Protein AF-A0A7Y1XLV5-F1 (afdb_monomer)

Secondary structure (DSSP, 8-state):
-HHHHHHHHHH-TT---GGGSEEEEEEEETTEEEEEEE-----S-HHHHHHHHHHHHHHHHHHHHHTT-------------S-----HHHHHHHHH--

Structure (mmCIF, N/CA/C/O backbone):
data_AF-A0A7Y1XLV5-F1
#
_entry.id   AF-A0A7Y1XLV5-F1
#
loop_
_atom_site.group_PDB
_atom_site.id
_atom_site.type_symbol
_atom_site.label_atom_id
_atom_site.label_alt_id
_atom_site.label_comp_id
_atom_site.label_asym_id
_atom_site.label_entity_id
_atom_site.label_seq_id
_atom_site.pdbx_PDB_ins_code
_atom_site.Cartn_x
_atom_site.Cartn_y
_atom_site.Cartn_z
_atom_site.occupancy
_atom_site.B_iso_or_equiv
_atom_site.auth_seq_id
_atom_site.auth_comp_id
_atom_site.auth_asym_id
_atom_site.auth_atom_id
_atom_site.pdbx_PDB_model_num
ATOM 1 N N . GLU A 1 1 ? -1.792 -0.576 -8.754 1.00 87.88 1 GLU A N 1
ATOM 2 C CA . GLU A 1 1 ? -2.880 0.036 -7.964 1.00 87.88 1 GLU A CA 1
ATOM 3 C C . GLU A 1 1 ? -3.697 -1.002 -7.192 1.00 87.88 1 GLU A C 1
ATOM 5 O O . GLU A 1 1 ? -3.548 -1.051 -5.979 1.00 87.88 1 GLU A O 1
ATOM 10 N N . ASN A 1 2 ? -4.481 -1.865 -7.855 1.00 92.12 2 ASN A N 1
ATOM 11 C CA . ASN A 1 2 ? -5.401 -2.807 -7.183 1.00 92.12 2 ASN A CA 1
ATOM 12 C C . ASN A 1 2 ? -4.734 -3.686 -6.115 1.00 92.12 2 ASN A C 1
ATOM 14 O O . ASN A 1 2 ? -5.245 -3.794 -5.006 1.00 92.12 2 ASN A O 1
ATOM 18 N N . LEU A 1 3 ? -3.562 -4.255 -6.419 1.00 92.38 3 LEU A N 1
ATOM 19 C CA . LEU A 1 3 ? -2.788 -5.047 -5.458 1.00 92.38 3 LEU A CA 1
ATOM 20 C C . LEU A 1 3 ? -2.481 -4.256 -4.178 1.00 92.38 3 LEU A C 1
AT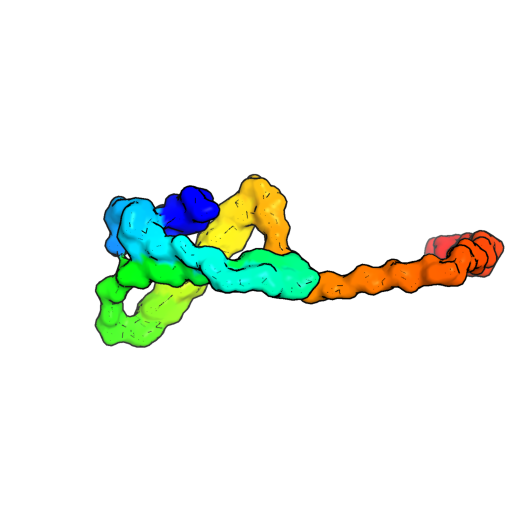OM 22 O O . LEU A 1 3 ? -2.668 -4.761 -3.074 1.00 92.38 3 LEU A O 1
ATOM 26 N N . THR A 1 4 ? -2.043 -3.006 -4.328 1.00 92.62 4 THR A N 1
ATOM 27 C CA . THR A 1 4 ? -1.712 -2.115 -3.214 1.00 92.62 4 THR A CA 1
ATOM 28 C C . THR A 1 4 ? -2.945 -1.832 -2.362 1.00 92.62 4 THR A C 1
ATOM 30 O O . THR A 1 4 ? -2.885 -2.009 -1.148 1.00 92.62 4 THR A O 1
ATOM 33 N N . LYS A 1 5 ? -4.069 -1.444 -2.983 1.00 93.50 5 LYS A N 1
ATOM 34 C CA . LYS A 1 5 ? -5.301 -1.123 -2.247 1.00 93.50 5 LYS A CA 1
ATOM 35 C C . LYS A 1 5 ? -5.859 -2.348 -1.508 1.00 93.50 5 LYS A C 1
ATOM 37 O O . LYS A 1 5 ? -6.164 -2.251 -0.323 1.00 93.50 5 LYS A O 1
ATOM 42 N N . ASN A 1 6 ? -5.878 -3.516 -2.157 1.00 94.00 6 ASN A N 1
ATOM 43 C CA . ASN A 1 6 ? -6.286 -4.778 -1.529 1.00 94.00 6 ASN A CA 1
ATOM 44 C C . ASN A 1 6 ? -5.398 -5.131 -0.331 1.00 94.00 6 ASN A C 1
ATOM 46 O O . ASN A 1 6 ? -5.899 -5.478 0.732 1.00 94.00 6 ASN A O 1
ATOM 50 N N . THR A 1 7 ? -4.079 -4.981 -0.479 1.00 93.88 7 THR A N 1
ATOM 51 C CA . THR A 1 7 ? -3.130 -5.284 0.600 1.00 93.88 7 THR A CA 1
ATOM 52 C C . THR A 1 7 ? -3.330 -4.367 1.807 1.00 93.88 7 THR A C 1
ATOM 54 O O . THR A 1 7 ? -3.220 -4.819 2.942 1.00 93.88 7 THR A O 1
ATOM 57 N N . VAL A 1 8 ? -3.627 -3.081 1.589 1.00 92.06 8 VAL A N 1
ATOM 58 C CA . VAL A 1 8 ? -3.923 -2.134 2.679 1.00 92.06 8 VAL A CA 1
ATOM 59 C C . VAL A 1 8 ? -5.207 -2.535 3.405 1.00 92.06 8 VAL A C 1
ATOM 61 O O . VAL A 1 8 ? -5.206 -2.587 4.632 1.00 92.06 8 VAL A O 1
ATOM 64 N N . LYS A 1 9 ? -6.258 -2.879 2.653 1.00 93.06 9 LYS A N 1
ATOM 65 C CA . LYS A 1 9 ? -7.541 -3.341 3.194 1.00 93.06 9 LYS A CA 1
ATOM 66 C C . LYS A 1 9 ? -7.406 -4.630 4.010 1.00 93.06 9 LYS A C 1
ATOM 68 O O . LYS A 1 9 ? -8.036 -4.775 5.045 1.00 93.06 9 LYS A O 1
ATOM 73 N N . GLU A 1 10 ? -6.574 -5.570 3.572 1.00 92.12 10 GLU A N 1
ATOM 74 C CA . GLU A 1 10 ? -6.299 -6.801 4.330 1.00 92.12 10 GLU A CA 1
ATOM 75 C C . GLU A 1 10 ? -5.407 -6.570 5.559 1.00 92.12 10 GLU A C 1
ATOM 77 O O . GLU A 1 10 ? -5.448 -7.350 6.506 1.00 92.12 10 GLU A O 1
ATOM 82 N N . ALA A 1 11 ? -4.575 -5.526 5.545 1.00 91.62 11 ALA A N 1
ATOM 83 C CA . ALA A 1 11 ? -3.634 -5.235 6.623 1.00 91.62 11 ALA A CA 1
ATOM 84 C C . ALA A 1 11 ? -4.222 -4.365 7.745 1.00 91.62 11 ALA A C 1
ATOM 86 O O . ALA A 1 11 ? -3.640 -4.321 8.832 1.00 91.62 11 ALA A O 1
ATOM 87 N N . ILE A 1 12 ? -5.306 -3.630 7.478 1.00 90.38 12 ILE A N 1
ATOM 88 C CA . ILE A 1 12 ? -5.903 -2.664 8.401 1.00 90.38 12 ILE A CA 1
ATOM 89 C C . ILE A 1 12 ? -7.398 -2.936 8.519 1.00 90.38 12 ILE A C 1
ATOM 91 O O . ILE A 1 12 ? -8.168 -2.563 7.644 1.00 90.38 12 ILE A O 1
ATOM 95 N N . ASP A 1 13 ? -7.807 -3.499 9.655 1.00 86.19 13 ASP A N 1
ATOM 96 C CA . ASP A 1 13 ? -9.203 -3.883 9.916 1.00 86.19 13 ASP A CA 1
ATOM 97 C C . ASP A 1 13 ? -10.200 -2.712 9.839 1.00 86.19 13 ASP A C 1
ATOM 99 O O . ASP A 1 13 ? -11.387 -2.920 9.622 1.00 86.19 13 ASP A O 1
ATOM 103 N N . GLN A 1 14 ? -9.725 -1.476 10.026 1.00 85.56 14 GLN A N 1
ATOM 104 C CA . GLN A 1 14 ? -10.551 -0.262 9.966 1.00 85.56 14 GLN A CA 1
ATOM 105 C C . GLN A 1 14 ? -10.870 0.198 8.535 1.00 85.56 14 GLN A C 1
ATOM 107 O O . GLN A 1 14 ? -11.661 1.118 8.355 1.00 85.56 14 GLN A O 1
ATOM 112 N N . VAL A 1 15 ? -10.222 -0.385 7.524 1.00 87.62 15 VAL A N 1
ATOM 113 C CA . VAL A 1 15 ? -10.475 -0.082 6.114 1.00 87.62 15 VAL A CA 1
ATOM 114 C C . VAL A 1 15 ? -11.527 -1.070 5.615 1.00 87.62 15 VAL A C 1
ATOM 116 O O . VAL A 1 15 ? -11.229 -2.240 5.371 1.00 87.62 15 VAL A O 1
ATOM 119 N N . GLU A 1 16 ? -12.773 -0.614 5.495 1.00 83.88 16 GLU A N 1
ATOM 120 C CA . GLU A 1 16 ? -13.906 -1.476 5.139 1.00 83.88 16 GLU A CA 1
ATOM 121 C C . GLU A 1 16 ? -13.943 -1.773 3.636 1.00 83.88 16 GLU A C 1
ATOM 123 O O . GLU A 1 16 ? -14.163 -2.922 3.228 1.00 83.88 16 GLU A O 1
ATOM 128 N N . SER A 1 17 ? -13.669 -0.759 2.810 1.00 87.50 17 SER A N 1
ATOM 129 C CA . SER A 1 17 ? -13.631 -0.873 1.356 1.00 87.50 17 SER A CA 1
ATOM 130 C C . SER A 1 17 ? -12.245 -0.591 0.787 1.00 87.50 17 SER A C 1
ATOM 132 O O . SER A 1 17 ? -11.450 0.190 1.304 1.00 87.50 17 SER A O 1
ATOM 134 N N . VAL A 1 18 ? -11.976 -1.199 -0.366 1.00 87.88 18 VAL A N 1
ATOM 135 C CA . VAL A 1 18 ? -10.816 -0.857 -1.195 1.00 87.88 18 VAL A CA 1
ATOM 136 C C . VAL A 1 18 ? -10.886 0.587 -1.704 1.00 87.88 18 VAL A C 1
ATOM 138 O O . VAL A 1 18 ? -9.848 1.178 -1.996 1.00 87.88 18 VAL A O 1
ATOM 141 N N . ASP A 1 19 ? -12.096 1.144 -1.790 1.00 88.56 19 ASP A N 1
ATOM 142 C CA . ASP A 1 19 ? -12.349 2.522 -2.220 1.00 88.56 19 ASP A CA 1
ATOM 143 C C . ASP A 1 19 ? -11.943 3.557 -1.162 1.00 88.56 19 ASP A C 1
ATOM 145 O O . ASP A 1 19 ? -11.642 4.696 -1.512 1.00 88.56 19 ASP A O 1
ATOM 149 N N . ASP A 1 20 ? -11.839 3.154 0.109 1.00 89.00 20 ASP A N 1
ATOM 150 C CA . ASP A 1 20 ? -11.363 4.016 1.202 1.00 89.00 20 ASP A CA 1
ATOM 151 C C . ASP A 1 20 ? -9.839 4.231 1.152 1.00 89.00 20 ASP A C 1
ATOM 153 O O . ASP A 1 20 ? -9.271 5.015 1.922 1.00 89.00 20 ASP A O 1
ATOM 157 N N . VAL A 1 21 ? -9.158 3.510 0.254 1.00 92.62 21 VAL A N 1
ATOM 158 C CA . VAL A 1 21 ? -7.723 3.621 0.016 1.00 92.62 21 VAL A CA 1
ATOM 159 C C . VAL A 1 21 ? -7.485 4.393 -1.273 1.00 92.62 21 VAL A C 1
ATOM 161 O O . VAL A 1 21 ? -7.661 3.892 -2.387 1.00 92.62 21 VAL A O 1
ATOM 164 N N . GLU A 1 22 ? -6.982 5.611 -1.130 1.00 93.44 22 GLU A N 1
ATOM 165 C CA . GLU A 1 22 ? -6.556 6.412 -2.267 1.00 93.44 22 GLU A CA 1
ATOM 166 C C . GLU A 1 22 ? -5.142 6.012 -2.700 1.00 93.44 22 GLU A C 1
ATOM 168 O O . GLU A 1 22 ? -4.264 5.751 -1.871 1.00 93.44 22 GLU A O 1
ATOM 173 N N . PHE A 1 23 ? -4.908 5.989 -4.010 1.00 94.94 23 PHE A N 1
ATOM 174 C CA . PHE A 1 23 ? -3.619 5.673 -4.614 1.00 94.94 23 PHE A CA 1
ATOM 175 C C . PHE A 1 23 ? -3.309 6.715 -5.686 1.00 94.94 23 PHE A C 1
ATOM 177 O O . PHE A 1 23 ? -4.106 6.900 -6.604 1.00 94.94 23 PHE A O 1
ATOM 184 N N . TYR A 1 24 ? -2.141 7.352 -5.603 1.00 95.12 24 TYR A N 1
ATOM 185 C CA . TYR A 1 24 ? -1.704 8.337 -6.591 1.00 95.12 24 TYR A CA 1
ATOM 186 C C . TYR A 1 24 ? -0.252 8.102 -6.977 1.00 95.12 24 TYR A C 1
ATOM 188 O O . TYR A 1 24 ? 0.609 7.956 -6.111 1.00 95.12 24 TYR A O 1
ATOM 196 N N . PHE A 1 25 ? 0.027 8.112 -8.276 1.00 94.81 25 PHE A N 1
ATOM 197 C CA . PHE A 1 25 ? 1.393 8.222 -8.774 1.00 94.81 25 PHE A CA 1
ATOM 198 C C . PHE A 1 25 ? 1.876 9.663 -8.598 1.00 94.81 25 PHE A C 1
ATOM 200 O O . PHE A 1 25 ? 1.136 10.597 -8.902 1.00 94.81 25 PHE A O 1
ATOM 207 N N . GLU A 1 26 ? 3.098 9.838 -8.105 1.00 92.50 26 GLU A N 1
ATOM 208 C CA . GLU A 1 26 ? 3.683 11.162 -7.883 1.00 92.50 26 GLU A CA 1
ATOM 209 C C . GLU A 1 26 ? 4.649 11.527 -9.007 1.00 92.50 26 GLU A C 1
ATOM 211 O O . GLU A 1 26 ? 4.432 12.500 -9.724 1.00 92.50 26 GLU A O 1
ATOM 216 N N . GLU A 1 27 ? 5.707 10.740 -9.189 1.00 92.12 27 GLU A N 1
ATOM 217 C CA . GLU A 1 27 ? 6.790 11.087 -10.108 1.00 92.12 27 GLU A CA 1
ATOM 218 C C . GLU A 1 27 ? 7.558 9.861 -10.612 1.00 92.12 27 GLU A C 1
ATOM 220 O O . GLU A 1 27 ? 7.544 8.782 -10.009 1.00 92.12 27 GLU A O 1
ATOM 225 N N . PHE A 1 28 ? 8.288 10.059 -11.710 1.00 90.44 28 PHE A N 1
ATOM 226 C CA . PHE A 1 28 ? 9.337 9.147 -12.151 1.00 90.44 28 PHE A CA 1
ATOM 227 C C . PHE A 1 28 ? 10.644 9.506 -11.434 1.00 90.44 28 PHE A C 1
ATOM 229 O O . PHE A 1 28 ? 11.217 10.569 -11.666 1.00 90.44 28 PHE A O 1
ATOM 236 N N . GLY A 1 29 ? 11.124 8.613 -10.571 1.00 85.31 29 GLY A N 1
ATOM 237 C CA . GLY A 1 29 ? 12.462 8.680 -9.995 1.00 85.31 29 GLY A CA 1
ATOM 238 C C . GLY A 1 29 ? 13.519 8.130 -10.957 1.00 85.31 29 GLY A C 1
ATOM 239 O O . GLY A 1 29 ? 13.203 7.507 -11.968 1.00 85.31 29 GLY A O 1
ATOM 240 N N . GLY A 1 30 ? 14.802 8.293 -10.618 1.00 80.75 30 GLY A N 1
ATOM 241 C CA . GLY A 1 30 ? 15.920 7.868 -11.480 1.00 80.75 30 GLY A CA 1
ATOM 242 C C . GLY A 1 30 ? 15.937 6.374 -11.850 1.00 80.75 30 GLY A C 1
ATOM 243 O O . GLY A 1 30 ? 16.603 5.991 -12.803 1.00 80.75 30 GLY A O 1
ATOM 244 N N . SER A 1 31 ? 15.205 5.534 -11.114 1.00 86.69 31 SER A N 1
ATOM 245 C CA . SER A 1 31 ? 14.953 4.126 -11.452 1.00 86.69 31 SER A CA 1
ATOM 246 C C . SER A 1 31 ? 13.694 3.582 -10.766 1.00 86.69 31 SER A C 1
ATOM 248 O O . SER A 1 31 ? 13.592 2.392 -10.469 1.00 86.69 31 SER A O 1
ATOM 250 N N . SER A 1 32 ? 12.744 4.452 -10.444 1.00 87.75 32 SER A N 1
ATOM 251 C CA . SER A 1 32 ? 11.544 4.086 -9.695 1.00 87.75 32 SER A CA 1
ATOM 252 C C . SER A 1 32 ? 10.348 4.867 -10.208 1.00 87.75 32 SER A C 1
ATOM 254 O O . SER A 1 32 ? 10.494 5.929 -10.804 1.00 87.75 32 SER A O 1
ATOM 256 N N . ILE A 1 33 ? 9.153 4.348 -9.958 1.00 89.81 33 ILE A N 1
ATOM 257 C CA 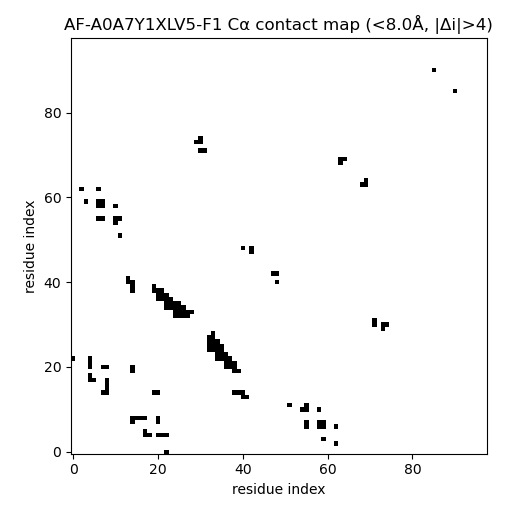. ILE A 1 33 ? 7.927 5.136 -10.047 1.00 89.81 33 ILE A CA 1
ATOM 258 C C . ILE A 1 33 ? 7.466 5.338 -8.613 1.00 89.81 33 ILE A C 1
ATOM 260 O O . ILE A 1 33 ? 7.157 4.369 -7.916 1.00 89.81 33 ILE A O 1
ATOM 264 N N . ASN A 1 34 ? 7.473 6.589 -8.170 1.00 91.69 34 ASN A N 1
ATOM 265 C CA . ASN A 1 34 ? 7.071 6.952 -6.823 1.00 91.69 34 ASN A CA 1
ATOM 266 C C . ASN A 1 34 ? 5.548 7.108 -6.796 1.00 91.69 34 ASN A C 1
ATOM 268 O O . ASN A 1 34 ? 4.942 7.674 -7.709 1.00 91.69 34 ASN A O 1
ATOM 272 N N . PHE A 1 35 ? 4.921 6.574 -5.755 1.00 94.38 35 PHE A N 1
ATOM 273 C CA . PHE A 1 35 ? 3.488 6.692 -5.532 1.00 94.38 35 PHE A CA 1
ATOM 274 C C . PHE A 1 35 ? 3.208 6.848 -4.042 1.00 94.38 35 PHE A C 1
ATOM 276 O O . PHE A 1 35 ? 3.971 6.377 -3.193 1.00 94.38 35 PHE A O 1
ATOM 283 N N . ILE A 1 36 ? 2.066 7.448 -3.736 1.00 94.38 36 ILE A N 1
ATOM 284 C CA . ILE A 1 36 ? 1.538 7.567 -2.383 1.00 94.38 36 ILE A CA 1
ATOM 285 C C . ILE A 1 36 ? 0.228 6.816 -2.247 1.00 94.38 36 ILE A C 1
ATOM 287 O O . ILE A 1 36 ? -0.553 6.674 -3.189 1.00 94.38 36 ILE A O 1
ATOM 291 N N . ILE A 1 37 ? -0.010 6.371 -1.020 1.00 94.00 37 ILE A N 1
ATOM 292 C CA . ILE A 1 37 ? -1.285 5.827 -0.586 1.00 94.00 37 ILE A CA 1
ATOM 293 C C . ILE A 1 37 ? -1.808 6.636 0.589 1.00 94.00 37 ILE A C 1
ATOM 295 O O . ILE A 1 37 ? -1.033 7.069 1.449 1.00 94.00 37 ILE A O 1
ATOM 299 N N . ARG A 1 38 ? -3.123 6.833 0.632 1.00 92.25 38 ARG A N 1
ATOM 300 C CA . ARG A 1 38 ? -3.806 7.488 1.748 1.00 92.25 38 ARG A CA 1
ATOM 301 C C . ARG A 1 38 ? -4.962 6.613 2.194 1.00 92.25 38 ARG A C 1
ATOM 303 O O . ARG A 1 38 ? -5.695 6.084 1.373 1.00 92.25 38 ARG A O 1
ATOM 310 N N . PHE A 1 39 ? -5.080 6.449 3.500 1.00 91.75 39 PHE A N 1
ATOM 311 C CA . PHE A 1 39 ? -6.180 5.753 4.146 1.00 91.75 39 PHE A CA 1
ATOM 312 C C . PHE A 1 39 ? -6.375 6.374 5.527 1.00 91.75 39 PHE A C 1
ATOM 314 O O . PHE A 1 39 ? -5.429 6.913 6.120 1.00 91.75 39 PHE A O 1
ATOM 321 N N . TYR A 1 40 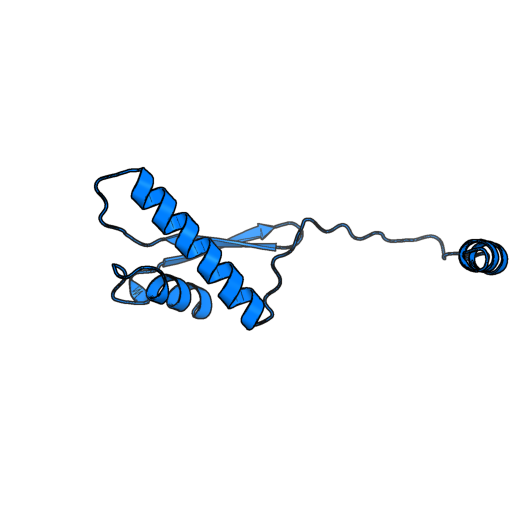? -7.601 6.320 6.029 1.00 89.62 40 TYR A N 1
ATOM 322 C CA . TYR A 1 40 ? -7.941 6.848 7.341 1.00 89.62 40 TYR A CA 1
ATOM 323 C C . TYR A 1 40 ? -7.833 5.756 8.401 1.00 89.62 40 TYR A C 1
ATOM 325 O O . TYR A 1 40 ? -8.144 4.595 8.155 1.00 89.62 40 TYR A O 1
ATOM 333 N N . ILE A 1 41 ? -7.375 6.144 9.589 1.00 88.25 41 ILE A N 1
ATOM 334 C CA . ILE A 1 41 ? -7.415 5.309 10.788 1.00 88.25 41 ILE A CA 1
ATOM 335 C C . ILE A 1 41 ? -7.912 6.156 11.952 1.00 88.25 41 ILE A C 1
ATOM 337 O O . ILE A 1 41 ? -7.440 7.276 12.182 1.00 88.25 41 ILE A O 1
ATOM 341 N N . THR A 1 42 ? -8.852 5.612 12.705 1.00 85.12 42 THR A N 1
ATOM 342 C CA . THR A 1 42 ? -9.264 6.125 14.001 1.00 85.12 42 THR A CA 1
ATOM 343 C C . THR A 1 42 ? -8.250 5.646 15.029 1.00 85.12 42 THR A C 1
ATOM 345 O O . THR A 1 42 ? -8.052 4.449 15.241 1.00 85.12 42 THR A O 1
ATOM 348 N N . SER A 1 43 ? -7.543 6.597 15.630 1.00 81.50 43 SER A N 1
ATOM 349 C CA . SER A 1 43 ? -6.539 6.315 16.646 1.00 81.50 43 SER A CA 1
ATOM 350 C C . SER A 1 43 ? -6.354 7.5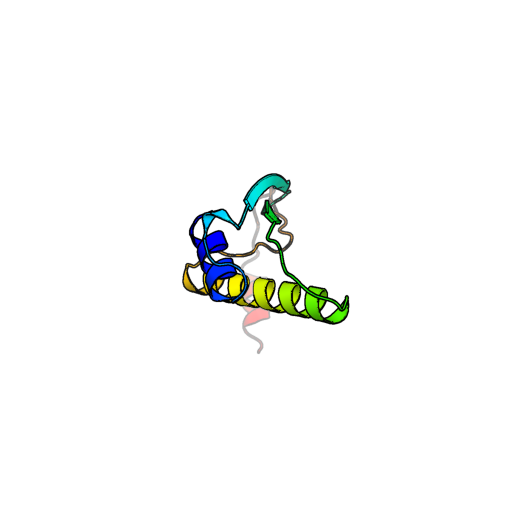21 17.554 1.00 81.50 43 SER A C 1
ATOM 352 O O . SER A 1 43 ? -6.200 8.652 17.079 1.00 81.50 43 SER A O 1
ATOM 354 N N . GLU A 1 44 ? -6.326 7.256 18.856 1.00 75.31 44 GLU A N 1
ATOM 355 C CA . GLU A 1 44 ? -6.110 8.264 19.896 1.00 75.31 44 GLU A CA 1
ATOM 356 C C . GLU A 1 44 ? -4.614 8.540 20.130 1.00 75.31 44 GLU A C 1
ATOM 358 O O . GLU A 1 44 ? -4.246 9.581 20.674 1.00 75.31 44 GLU A O 1
ATOM 363 N N . SER A 1 45 ? -3.726 7.646 19.673 1.00 86.00 45 SER A N 1
ATOM 364 C CA . SER A 1 45 ? -2.290 7.695 19.959 1.00 86.00 45 SER A CA 1
ATOM 365 C C . SER A 1 45 ? -1.423 7.780 18.703 1.00 86.00 45 SER A C 1
ATOM 367 O O . SER A 1 45 ? -1.577 7.036 17.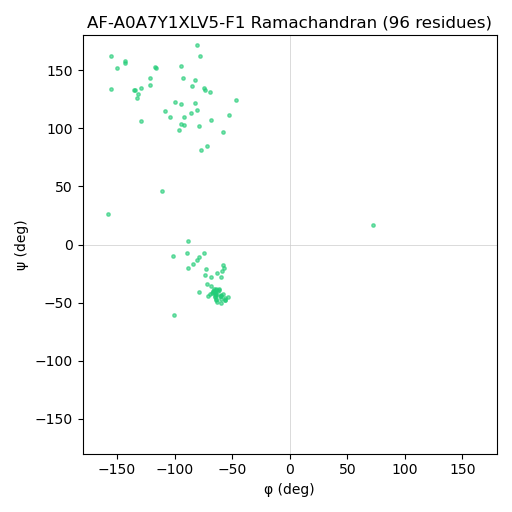737 1.00 86.00 45 SER A O 1
ATOM 369 N N . ALA A 1 46 ? -0.394 8.629 18.739 1.00 86.44 46 ALA A N 1
ATOM 370 C CA . ALA A 1 46 ? 0.605 8.696 17.670 1.00 86.44 46 ALA A CA 1
ATOM 371 C C . ALA A 1 46 ? 1.343 7.356 17.451 1.00 86.44 46 ALA A C 1
ATOM 373 O O . ALA A 1 46 ? 1.767 7.053 16.333 1.00 86.44 46 ALA A O 1
ATOM 374 N N . ILE A 1 47 ? 1.468 6.531 18.499 1.00 89.31 47 ILE A N 1
ATOM 375 C CA . ILE A 1 47 ? 2.142 5.225 18.437 1.00 89.31 47 ILE A CA 1
ATOM 376 C C . ILE A 1 47 ? 1.357 4.249 17.561 1.00 89.31 47 ILE A C 1
ATOM 378 O O . ILE A 1 47 ? 1.945 3.514 16.770 1.00 89.31 47 ILE A O 1
ATOM 382 N N . GLU A 1 48 ? 0.034 4.241 17.676 1.00 87.50 48 GLU A N 1
ATOM 383 C CA . GLU A 1 48 ? -0.833 3.383 16.869 1.00 87.50 48 GLU A CA 1
ATOM 384 C C . GLU A 1 48 ? -0.780 3.771 15.394 1.00 87.50 48 GLU A C 1
ATOM 386 O O . GLU A 1 48 ? -0.640 2.893 14.545 1.00 87.50 48 GLU A O 1
ATOM 391 N N . LYS A 1 49 ? -0.753 5.074 15.082 1.00 88.75 49 LYS A N 1
ATOM 392 C CA . LYS A 1 49 ? -0.543 5.549 13.705 1.00 88.75 49 LYS A CA 1
ATOM 393 C C . LYS A 1 49 ? 0.774 5.038 13.121 1.00 88.75 49 LYS A C 1
ATOM 395 O O . LYS A 1 49 ? 0.821 4.579 11.979 1.00 88.75 49 LYS A O 1
ATOM 400 N N . LEU A 1 50 ? 1.843 5.057 13.920 1.00 89.50 50 LEU A N 1
ATOM 401 C CA . LEU A 1 50 ? 3.141 4.526 13.506 1.00 89.50 50 LEU A CA 1
ATOM 402 C C . LEU A 1 50 ? 3.103 3.000 13.309 1.00 89.50 50 LEU A C 1
ATOM 404 O O . LEU A 1 50 ? 3.673 2.488 12.342 1.00 89.50 50 LEU A O 1
ATOM 408 N N . ARG A 1 51 ? 2.406 2.267 14.188 1.00 90.81 51 ARG A N 1
ATOM 409 C CA . ARG A 1 51 ? 2.217 0.810 14.076 1.00 90.81 51 ARG A CA 1
ATOM 410 C C . ARG A 1 51 ? 1.400 0.428 12.843 1.00 90.81 51 ARG A C 1
ATOM 412 O O . ARG A 1 51 ? 1.798 -0.501 12.141 1.00 90.81 51 ARG A O 1
ATOM 419 N N . ALA A 1 52 ? 0.325 1.154 12.548 1.00 91.25 52 ALA A N 1
ATOM 420 C CA . ALA A 1 52 ? -0.489 0.963 11.351 1.00 91.25 52 ALA A CA 1
ATOM 421 C C . ALA A 1 52 ? 0.359 1.154 10.086 1.00 91.25 52 ALA A C 1
ATOM 423 O O . ALA A 1 52 ? 0.444 0.253 9.253 1.00 91.25 52 ALA A O 1
ATOM 424 N N . LYS A 1 53 ? 1.108 2.263 10.002 1.00 91.25 53 LYS A N 1
ATOM 425 C CA . LYS A 1 53 ? 2.036 2.519 8.889 1.00 91.25 53 LYS A CA 1
ATOM 426 C C . LYS A 1 53 ? 3.057 1.391 8.711 1.00 91.25 53 LYS A C 1
ATOM 428 O O . LYS A 1 53 ? 3.261 0.913 7.599 1.00 91.25 53 LYS A O 1
ATOM 433 N N . ASN A 1 54 ? 3.691 0.948 9.796 1.00 94.25 54 ASN A N 1
ATOM 434 C CA . ASN A 1 54 ? 4.667 -0.144 9.755 1.00 94.25 54 ASN A CA 1
ATOM 435 C C . ASN A 1 54 ? 4.044 -1.468 9.276 1.00 94.25 54 ASN A C 1
ATOM 437 O O . ASN A 1 54 ? 4.664 -2.206 8.513 1.00 94.25 54 ASN A O 1
ATOM 441 N N . THR A 1 55 ? 2.818 -1.759 9.711 1.00 93.69 55 THR A N 1
ATOM 442 C CA . THR A 1 55 ? 2.075 -2.965 9.316 1.00 93.69 55 THR A CA 1
ATOM 443 C C . THR A 1 55 ? 1.777 -2.952 7.822 1.00 93.69 55 THR A C 1
ATOM 445 O O . THR A 1 55 ? 2.111 -3.914 7.132 1.00 93.69 55 THR A O 1
ATOM 448 N N . VAL A 1 56 ? 1.277 -1.827 7.303 1.00 94.00 56 VAL A N 1
ATOM 449 C CA . VAL A 1 56 ? 1.013 -1.645 5.869 1.00 94.00 56 VAL A CA 1
ATOM 450 C C . VAL A 1 56 ? 2.282 -1.798 5.035 1.00 94.00 56 VAL A C 1
ATOM 452 O O . VAL A 1 56 ? 2.281 -2.547 4.065 1.00 94.00 56 VAL A O 1
ATOM 455 N N . ILE A 1 57 ? 3.394 -1.160 5.422 1.00 93.19 57 ILE A N 1
ATOM 456 C CA . ILE A 1 57 ? 4.661 -1.266 4.673 1.00 93.19 57 ILE A CA 1
ATOM 457 C C . ILE A 1 57 ? 5.142 -2.723 4.604 1.00 93.19 57 ILE A C 1
ATOM 459 O O . ILE A 1 57 ? 5.549 -3.194 3.541 1.00 93.19 57 ILE A O 1
ATOM 463 N N . LYS A 1 58 ? 5.070 -3.462 5.719 1.00 94.12 58 LYS A N 1
ATOM 464 C CA . LYS A 1 58 ? 5.451 -4.882 5.756 1.00 94.12 58 LYS A CA 1
ATOM 465 C C . LYS A 1 58 ? 4.532 -5.751 4.900 1.00 94.12 58 LYS A C 1
ATOM 467 O O . LYS A 1 58 ? 5.025 -6.656 4.230 1.00 94.12 58 LYS A O 1
ATOM 472 N N . ALA A 1 59 ? 3.226 -5.496 4.933 1.00 94.00 59 ALA A N 1
ATOM 473 C CA . ALA A 1 59 ? 2.252 -6.215 4.119 1.00 94.00 59 ALA A CA 1
ATOM 47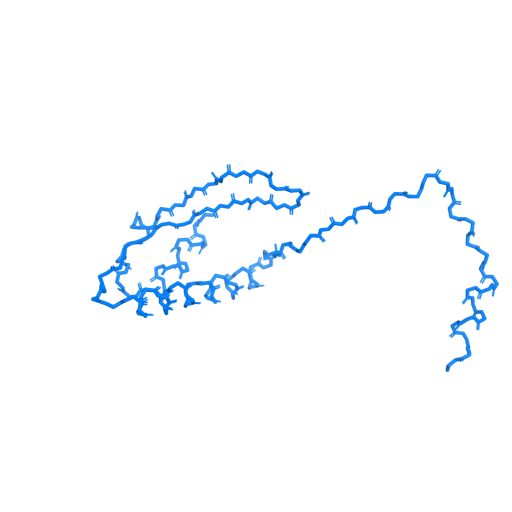4 C C . ALA A 1 59 ? 2.491 -5.963 2.623 1.00 94.00 59 ALA A C 1
ATOM 476 O O . ALA A 1 59 ? 2.603 -6.917 1.858 1.00 94.00 59 ALA A O 1
ATOM 477 N N . LEU A 1 60 ? 2.694 -4.702 2.228 1.00 93.75 60 LEU A N 1
ATOM 478 C CA . LEU A 1 60 ? 3.000 -4.322 0.847 1.00 93.75 60 LEU A CA 1
ATOM 479 C C . LEU A 1 60 ? 4.288 -4.955 0.342 1.00 93.75 60 LEU A C 1
ATOM 481 O O . LEU A 1 60 ? 4.300 -5.502 -0.755 1.00 93.75 60 LEU A O 1
ATOM 485 N N . LYS A 1 61 ? 5.352 -4.948 1.154 1.00 92.75 61 LYS A N 1
ATOM 486 C CA . LYS A 1 61 ? 6.608 -5.613 0.792 1.00 92.75 61 LYS A CA 1
ATOM 487 C C . LYS A 1 61 ? 6.380 -7.094 0.481 1.00 92.75 61 LYS A C 1
ATOM 489 O O . LYS A 1 61 ? 6.808 -7.562 -0.565 1.00 92.75 61 LYS A O 1
ATOM 494 N N . LYS A 1 62 ? 5.651 -7.806 1.347 1.00 93.19 62 LYS A N 1
ATOM 495 C CA . LYS A 1 62 ? 5.327 -9.227 1.141 1.00 93.19 62 LYS A CA 1
ATOM 496 C C . LYS A 1 62 ? 4.460 -9.462 -0.097 1.00 93.19 62 LYS A C 1
ATOM 498 O O . LYS A 1 62 ? 4.707 -10.417 -0.826 1.00 93.19 62 LYS A O 1
ATOM 503 N N . ALA A 1 63 ? 3.455 -8.619 -0.325 1.00 93.75 63 ALA A N 1
ATOM 504 C CA . ALA A 1 63 ? 2.576 -8.726 -1.485 1.00 93.75 63 ALA A CA 1
ATOM 505 C C . ALA A 1 63 ? 3.345 -8.496 -2.794 1.00 93.75 63 ALA A C 1
ATOM 507 O O . ALA A 1 63 ? 3.209 -9.271 -3.734 1.00 93.75 63 ALA A O 1
ATOM 508 N N . PHE A 1 64 ? 4.207 -7.480 -2.835 1.00 92.81 64 PHE A N 1
ATOM 509 C CA . PHE A 1 64 ? 5.037 -7.184 -4.002 1.00 92.81 64 PHE A CA 1
ATOM 510 C C . PHE A 1 64 ? 6.068 -8.277 -4.268 1.00 92.81 64 PHE A C 1
ATOM 512 O O . PHE A 1 64 ? 6.213 -8.690 -5.414 1.00 92.81 64 PHE A O 1
ATOM 519 N N . ASP A 1 65 ? 6.702 -8.814 -3.224 1.00 92.00 65 ASP A N 1
ATOM 520 C CA . ASP A 1 65 ? 7.637 -9.933 -3.364 1.00 92.00 65 ASP A CA 1
ATOM 521 C C . ASP A 1 65 ? 6.953 -11.188 -3.924 1.00 92.00 65 ASP A C 1
ATOM 523 O O . ASP A 1 65 ? 7.525 -11.878 -4.764 1.00 92.00 65 ASP A O 1
ATOM 527 N N . LYS A 1 66 ? 5.709 -11.462 -3.507 1.00 92.31 66 LYS A N 1
ATOM 528 C CA . LYS A 1 66 ? 4.916 -12.595 -4.006 1.00 92.31 66 LYS A CA 1
ATOM 529 C C . LYS A 1 66 ? 4.557 -12.456 -5.489 1.00 92.31 66 LYS A C 1
ATOM 531 O O . LYS A 1 66 ? 4.578 -13.448 -6.209 1.00 92.31 66 LYS A O 1
ATOM 536 N N . GLU A 1 67 ? 4.246 -11.242 -5.930 1.00 91.56 67 GLU A N 1
ATOM 537 C CA . GLU A 1 67 ? 3.871 -10.938 -7.317 1.00 91.56 67 GLU A CA 1
ATOM 538 C C . GLU A 1 67 ? 5.088 -10.628 -8.214 1.00 91.56 67 GLU A C 1
ATOM 540 O O . GLU A 1 67 ? 4.933 -10.290 -9.385 1.00 91.56 67 GLU A O 1
ATOM 545 N N . GLY A 1 68 ? 6.316 -10.722 -7.684 1.00 89.00 68 GLY A N 1
ATOM 546 C CA . GLY A 1 68 ? 7.546 -10.449 -8.435 1.00 89.00 68 GLY A CA 1
ATOM 547 C C . GLY A 1 68 ? 7.792 -8.965 -8.740 1.00 89.00 68 GLY A C 1
ATOM 548 O O . GLY A 1 68 ? 8.609 -8.637 -9.601 1.00 89.00 68 GLY A O 1
ATOM 549 N N . ILE A 1 69 ? 7.110 -8.053 -8.042 1.00 87.69 69 ILE A N 1
ATOM 550 C CA . ILE A 1 69 ? 7.314 -6.607 -8.165 1.00 87.69 69 ILE A CA 1
A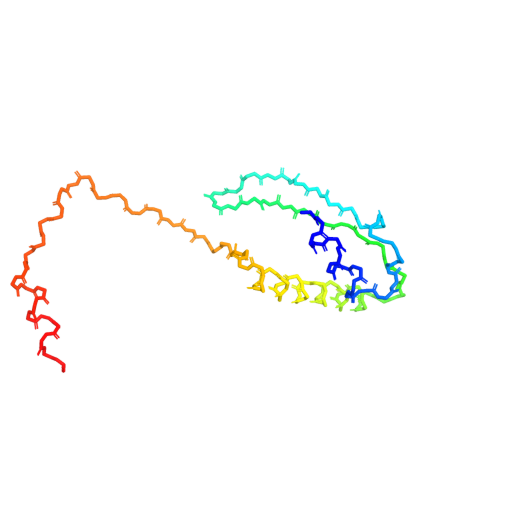TOM 551 C C . ILE A 1 69 ? 8.565 -6.230 -7.368 1.00 87.69 69 ILE A C 1
ATOM 553 O O . ILE A 1 69 ? 8.545 -6.119 -6.142 1.00 87.69 69 ILE A O 1
ATOM 557 N N . ASN A 1 70 ? 9.674 -6.026 -8.078 1.00 82.25 70 ASN A N 1
ATOM 558 C CA . ASN A 1 70 ? 10.935 -5.641 -7.459 1.00 82.25 70 ASN A CA 1
ATOM 559 C C . ASN A 1 70 ? 10.902 -4.175 -6.992 1.00 82.25 70 ASN A C 1
ATOM 561 O O . ASN A 1 70 ? 10.525 -3.284 -7.752 1.00 82.25 70 ASN A O 1
ATOM 565 N N . ILE A 1 71 ? 11.353 -3.919 -5.762 1.00 82.12 71 ILE A N 1
ATOM 566 C CA . ILE A 1 71 ? 11.521 -2.559 -5.237 1.00 82.12 71 ILE A CA 1
ATOM 567 C C . ILE A 1 71 ? 12.963 -2.130 -5.533 1.00 82.12 71 ILE A C 1
ATOM 569 O O . ILE A 1 71 ? 13.889 -2.691 -4.940 1.00 82.12 71 ILE A O 1
ATOM 573 N N . PRO A 1 72 ? 13.177 -1.176 -6.453 1.00 78.44 72 PRO A N 1
ATOM 574 C CA . PRO A 1 72 ? 14.511 -0.824 -6.909 1.00 78.44 72 PRO A CA 1
ATOM 575 C C . PRO A 1 72 ? 15.296 -0.114 -5.801 1.00 78.44 72 PRO A C 1
ATOM 577 O O . PRO A 1 72 ? 14.828 0.851 -5.198 1.00 78.44 72 PRO A O 1
ATOM 580 N N . PHE A 1 73 ? 16.524 -0.570 -5.562 1.00 76.75 73 PHE A N 1
ATOM 581 C CA . PHE A 1 73 ? 17.544 0.240 -4.896 1.00 76.75 73 PHE A CA 1
ATOM 582 C C . PHE A 1 73 ? 18.131 1.242 -5.901 1.00 76.75 73 PHE A C 1
ATOM 584 O O . PHE A 1 73 ? 17.969 1.038 -7.105 1.00 76.75 73 PHE A O 1
ATOM 591 N N . PRO A 1 74 ? 18.818 2.313 -5.460 1.00 74.19 74 PRO A N 1
ATOM 592 C CA . PRO A 1 74 ? 19.491 3.224 -6.381 1.00 74.19 74 PRO A CA 1
ATOM 593 C C . PRO A 1 74 ? 20.417 2.453 -7.331 1.00 74.19 74 PRO A C 1
ATOM 595 O O . PRO A 1 74 ? 21.425 1.893 -6.898 1.00 74.19 74 PRO A O 1
ATOM 598 N N . ILE A 1 75 ? 20.072 2.408 -8.619 1.00 75.62 75 ILE A N 1
ATOM 599 C CA . ILE A 1 75 ? 20.901 1.772 -9.646 1.00 75.62 75 ILE A CA 1
ATOM 600 C C . ILE A 1 75 ? 21.801 2.808 -10.310 1.00 75.62 75 ILE A C 1
ATOM 602 O O . ILE A 1 75 ? 21.481 3.996 -10.382 1.00 75.62 75 ILE A O 1
ATOM 606 N N . ARG A 1 76 ? 22.935 2.342 -10.826 1.00 74.5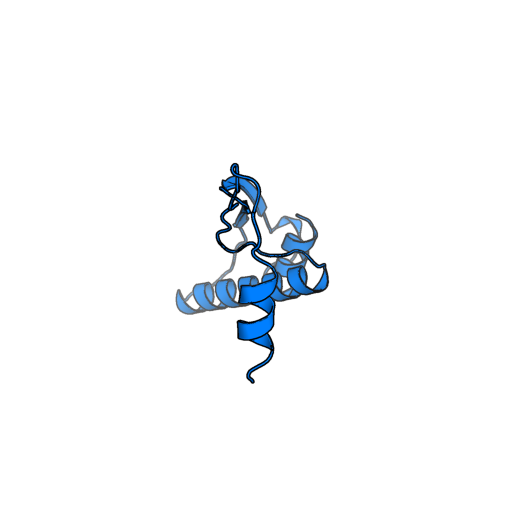6 76 ARG A N 1
ATOM 607 C CA . ARG A 1 76 ? 23.785 3.110 -11.733 1.00 74.56 76 ARG A CA 1
ATOM 608 C C . ARG A 1 76 ? 24.130 2.228 -12.917 1.00 74.56 76 ARG A C 1
ATOM 610 O O . ARG A 1 76 ? 24.590 1.105 -12.726 1.00 74.56 76 ARG A O 1
ATOM 617 N N . THR A 1 77 ? 23.928 2.747 -14.117 1.00 83.50 77 THR A N 1
ATOM 618 C CA . THR A 1 77 ? 24.394 2.090 -15.336 1.00 83.50 77 THR A CA 1
ATOM 619 C C . THR A 1 77 ? 25.869 2.431 -15.530 1.00 83.50 77 THR A C 1
ATOM 621 O O . THR A 1 77 ? 26.229 3.606 -15.583 1.00 83.50 77 THR A O 1
ATOM 624 N N . LEU A 1 78 ? 26.728 1.412 -15.593 1.00 79.81 78 LEU A N 1
ATOM 625 C CA . LEU A 1 78 ? 28.130 1.558 -15.987 1.00 79.81 78 LEU A CA 1
ATOM 626 C C . LEU A 1 78 ? 28.232 1.268 -17.484 1.00 79.81 78 LEU A C 1
ATOM 628 O O . LEU A 1 78 ? 28.160 0.112 -17.896 1.00 79.81 78 LEU A O 1
ATOM 632 N N . GLU A 1 79 ? 28.377 2.313 -18.293 1.00 79.62 79 GLU A N 1
ATOM 633 C CA . GLU A 1 79 ? 28.600 2.174 -19.733 1.00 79.62 79 GLU A CA 1
ATOM 634 C C . GLU A 1 79 ? 30.101 2.206 -20.038 1.00 79.62 79 GLU A C 1
ATOM 636 O O . GLU A 1 79 ? 30.797 3.176 -19.730 1.00 79.62 79 GLU A O 1
ATOM 641 N N . PHE A 1 80 ? 30.612 1.133 -20.644 1.00 81.62 80 PHE A N 1
ATOM 642 C CA . PHE A 1 80 ? 31.998 1.045 -21.100 1.00 81.62 80 PHE A CA 1
ATOM 643 C C . PHE A 1 80 ? 32.064 1.397 -22.590 1.00 81.62 80 PHE A C 1
ATOM 645 O O . PHE A 1 80 ? 31.788 0.562 -23.448 1.00 81.62 80 PHE A O 1
ATOM 652 N N . ASN A 1 81 ? 32.435 2.643 -22.894 1.00 73.31 81 ASN A N 1
ATOM 653 C CA . ASN A 1 81 ? 32.564 3.137 -24.275 1.00 73.31 81 ASN A CA 1
ATOM 654 C C . ASN A 1 81 ? 33.881 2.729 -24.952 1.00 73.31 81 ASN A C 1
ATOM 656 O O . ASN A 1 81 ? 34.027 2.851 -26.167 1.00 73.31 81 ASN A O 1
ATOM 660 N N . THR A 1 82 ? 34.849 2.244 -24.180 1.00 71.69 82 THR A N 1
ATOM 661 C CA . THR A 1 82 ? 36.060 1.614 -24.696 1.00 71.69 82 THR A CA 1
ATOM 662 C C . THR A 1 82 ? 35.862 0.110 -24.608 1.00 71.69 82 THR A C 1
ATOM 664 O O . THR A 1 82 ? 35.560 -0.412 -23.536 1.00 71.69 82 THR A O 1
ATOM 667 N N . GLY A 1 83 ? 35.977 -0.593 -25.739 1.00 63.78 83 GLY A N 1
ATOM 668 C CA . GLY A 1 83 ? 35.842 -2.048 -25.775 1.00 63.78 83 GLY A CA 1
ATOM 669 C C . GLY A 1 83 ? 36.653 -2.683 -24.648 1.00 63.78 83 GLY A C 1
ATOM 670 O O . GLY A 1 83 ? 37.847 -2.406 -24.510 1.00 63.78 83 GLY A O 1
ATOM 671 N N . LEU A 1 84 ? 35.983 -3.481 -23.816 1.00 67.56 84 LEU A N 1
ATOM 672 C CA . LEU A 1 84 ? 36.603 -4.232 -22.731 1.00 67.56 84 LEU A CA 1
ATOM 673 C C . LEU A 1 84 ? 37.683 -5.147 -23.327 1.00 67.56 84 LEU A C 1
ATOM 675 O O . LEU A 1 84 ? 37.387 -6.238 -23.808 1.00 67.56 84 LEU A O 1
ATOM 679 N N . ASN A 1 85 ? 38.943 -4.708 -23.301 1.00 66.88 85 ASN A N 1
ATOM 680 C CA . ASN A 1 85 ? 40.085 -5.586 -23.534 1.00 66.88 85 ASN A CA 1
ATOM 681 C C . ASN A 1 85 ? 40.300 -6.395 -22.256 1.00 66.88 85 ASN A C 1
ATOM 683 O O . ASN A 1 85 ? 41.109 -6.047 -21.399 1.00 66.88 85 ASN A O 1
ATOM 687 N N . LEU A 1 86 ? 39.504 -7.452 -22.103 1.00 68.75 86 LEU A N 1
ATOM 688 C CA . LEU A 1 86 ? 39.725 -8.444 -21.064 1.00 68.75 86 LEU A CA 1
ATOM 689 C C . LEU A 1 86 ? 41.003 -9.200 -21.420 1.00 68.75 86 LEU A C 1
ATOM 691 O O . LEU A 1 86 ? 41.020 -10.012 -22.345 1.00 68.75 86 LEU A O 1
ATOM 695 N N . ASN A 1 87 ? 42.076 -8.932 -20.682 1.00 69.69 87 ASN A N 1
ATOM 696 C CA . ASN A 1 87 ? 43.288 -9.734 -20.738 1.00 69.69 87 ASN A CA 1
ATOM 697 C C . ASN A 1 87 ? 42.978 -11.079 -20.058 1.00 69.69 87 ASN A C 1
ATOM 699 O O . ASN A 1 87 ? 43.166 -11.264 -18.857 1.00 69.69 87 ASN A O 1
ATOM 703 N N . THR 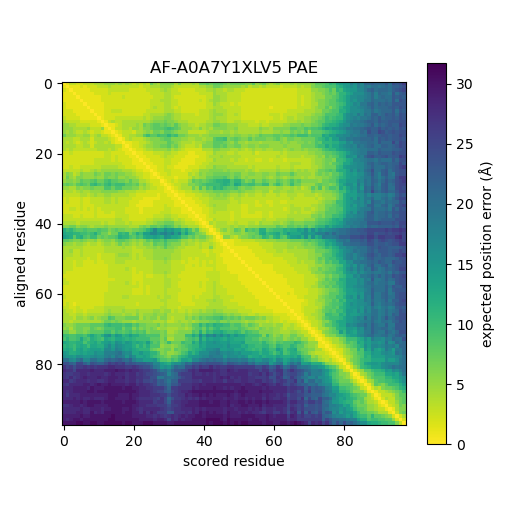A 1 88 ? 42.407 -12.014 -20.819 1.00 67.88 88 THR A N 1
ATOM 704 C CA . THR A 1 88 ? 41.844 -13.282 -20.318 1.00 67.88 88 THR A CA 1
ATOM 705 C C . THR A 1 88 ? 42.841 -14.145 -19.542 1.00 67.88 88 THR A C 1
ATOM 707 O O . THR A 1 88 ? 42.419 -14.971 -18.737 1.00 67.88 88 THR A O 1
ATOM 710 N N . LYS A 1 89 ? 44.150 -13.930 -19.726 1.00 65.00 89 LYS A N 1
ATOM 711 C CA . LYS A 1 89 ? 45.212 -14.604 -18.964 1.00 65.00 89 LYS A CA 1
ATOM 712 C C . LYS A 1 89 ? 45.299 -14.146 -17.502 1.00 65.00 89 LYS A C 1
ATOM 714 O O . LYS A 1 89 ? 45.352 -14.996 -16.623 1.00 65.00 89 LYS A O 1
ATOM 719 N N . GLU A 1 90 ? 45.231 -12.841 -17.232 1.00 63.56 90 GLU A N 1
ATOM 720 C CA . GLU A 1 90 ? 45.346 -12.292 -15.866 1.00 63.56 90 GLU A CA 1
ATOM 721 C C . GLU A 1 90 ? 44.098 -12.598 -15.023 1.00 63.56 90 GLU A C 1
ATOM 723 O O . GLU A 1 90 ? 44.186 -12.863 -13.825 1.00 63.56 90 GLU A O 1
ATOM 728 N N . VAL A 1 91 ? 42.923 -12.629 -15.661 1.00 66.75 91 VAL A N 1
ATOM 729 C CA . VAL A 1 91 ? 41.656 -12.969 -14.996 1.00 66.75 91 VAL A CA 1
ATOM 730 C C . VAL A 1 91 ? 41.632 -14.450 -14.597 1.00 66.75 91 VAL A C 1
ATOM 732 O O . VAL A 1 91 ? 41.240 -14.773 -13.482 1.00 66.75 91 VAL A O 1
ATOM 735 N N . ALA A 1 92 ? 42.092 -15.360 -15.461 1.00 62.28 92 ALA A N 1
ATOM 736 C CA . ALA A 1 92 ? 42.125 -16.792 -15.151 1.00 62.28 92 ALA A CA 1
ATOM 737 C C . ALA A 1 92 ? 43.076 -17.133 -13.986 1.00 62.28 92 ALA A C 1
ATOM 739 O O . ALA A 1 92 ? 42.730 -17.950 -13.135 1.00 62.28 92 ALA A O 1
ATOM 740 N N . GLU A 1 93 ? 44.238 -16.479 -13.901 1.00 63.12 93 GLU A N 1
ATOM 741 C CA . GLU A 1 93 ? 45.204 -16.684 -12.810 1.00 63.12 93 GLU A CA 1
ATOM 742 C C . GLU A 1 93 ? 44.680 -16.171 -11.454 1.00 63.12 93 GLU A C 1
ATOM 744 O O . GLU A 1 93 ? 44.880 -16.822 -10.424 1.00 63.12 93 GLU A O 1
ATOM 749 N N . ALA A 1 94 ? 43.923 -15.066 -11.447 1.00 63.66 94 ALA A N 1
ATOM 750 C CA . ALA A 1 94 ? 43.320 -14.505 -10.234 1.00 63.66 94 ALA A CA 1
ATOM 751 C C . ALA A 1 94 ? 42.200 -15.378 -9.630 1.00 63.66 94 ALA A C 1
ATOM 753 O O . ALA A 1 94 ? 41.989 -15.346 -8.419 1.00 63.66 94 ALA A O 1
ATOM 754 N N . PHE A 1 95 ? 41.496 -16.170 -10.448 1.00 64.12 95 PHE A N 1
ATOM 755 C CA . PHE A 1 95 ? 40.417 -17.062 -9.996 1.00 64.12 95 PHE A CA 1
ATOM 756 C C . PHE A 1 95 ? 40.831 -18.538 -9.872 1.00 64.12 95 PHE A C 1
ATOM 758 O O . PHE A 1 95 ? 40.071 -19.324 -9.314 1.00 64.12 95 PHE A O 1
ATOM 765 N N . SER A 1 96 ? 42.018 -18.925 -10.356 1.00 60.84 96 SER A N 1
ATOM 766 C CA . SER A 1 96 ? 42.533 -20.301 -10.254 1.00 60.84 96 SER A CA 1
ATOM 767 C C . SER A 1 96 ? 43.331 -20.574 -8.970 1.00 60.84 96 SER A C 1
ATOM 769 O O . SER A 1 96 ? 43.695 -21.724 -8.731 1.00 60.84 96 SER A O 1
ATOM 771 N N . THR A 1 97 ? 43.618 -19.551 -8.157 1.00 53.50 97 THR A N 1
ATOM 772 C CA . THR A 1 97 ? 44.447 -19.683 -6.943 1.00 53.50 97 THR A CA 1
ATOM 773 C C . THR A 1 97 ? 43.638 -19.498 -5.653 1.00 53.50 97 THR A C 1
ATOM 775 O O . THR A 1 97 ? 44.058 -18.768 -4.759 1.00 53.50 97 THR A O 1
ATOM 778 N N . ASN A 1 98 ? 42.474 -20.149 -5.565 1.00 45.22 98 ASN A N 1
ATOM 779 C CA . ASN A 1 98 ? 41.734 -20.364 -4.314 1.00 45.22 98 ASN A CA 1
ATOM 780 C C . ASN A 1 98 ? 41.278 -21.819 -4.214 1.00 45.22 98 ASN A C 1
ATOM 782 O O . ASN A 1 98 ? 40.695 -22.310 -5.207 1.00 45.22 98 ASN A O 1
#

pLDDT: mean 84.34, std 11.02, range [45.22, 95.12]

Solvent-accessible surface area (backbone atoms only — not comparable to full-atom values): 6316 Å² total; per-residue (Å²): 108,71,69,59,30,49,41,43,33,75,59,33,87,80,38,87,45,53,81,60,39,47,75,44,78,74,46,80,51,101,77,46,77,43,64,51,76,48,69,76,77,94,69,97,44,75,65,53,56,52,49,52,53,53,45,36,54,54,44,45,52,54,52,30,58,74,73,68,51,79,81,71,67,97,77,79,88,86,82,74,91,61,80,84,80,70,61,65,68,65,56,51,57,71,68,66,76,119

Radius of gyration: 22.14 Å; Cα contacts (8 Å, |Δi|>4): 76; chains: 1; bounding box: 59×32×46 Å

Nearest PDB structures (foldseek):
  8oou-assembly1_A  TM=5.199E-01  e=1.845E+00  Respiratory syncytial virus
  4uc9-assembly3_C  TM=3.500E-01  e=4.863E+00  Human respiratory syncytial virus A2

Foldseek 3Di:
DQLLLVLLCVQDVPNPDSVQKDKAFDDDDPPDTDIDIDHDDDDPDPVVVVVSVVSSVVSVVVSCVVVVNDDDDDDDDDDDPDPPPPPVVVVCVVVVPD

Sequence (98 aa):
ENLTKNTVKEAIDQVESVDDVEFYFEEFGGSSINFIIRFYITSESAIEKLRAKNTVIKALKKAFDKEGINIPFPIRTLEFNTGLNLNTKEVAEAFSTN

Mean predicted aligned error: 10.43 Å